Protein AF-A0A357LUF9-F1 (afdb_monomer)

pLDDT: mean 96.16, std 4.86, range [60.28, 98.81]

Secondary structure (DSSP, 8-state):
-PPPPPPPPPP-EEEE--S-HHHHHHHHHHHHHTT--EEEEEB-H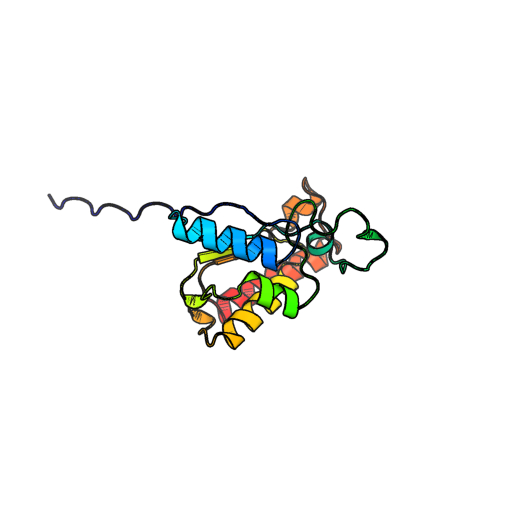HHHHT--TTSGGGTTTTTTSSB---SHHHHHHHTTT--GGG-EEEEE-STTHHHHHHHHHHHHHHTT--GGG-EEEE----HHIIIII----S-HHHHHHHHHHHHHHHHHH--

Solvent-accessible surface area (backbone atoms only — not comparable to full-atom values): 8664 Å² total; per-residue (Å²): 132,84,79,80,81,81,76,83,79,83,81,45,54,62,78,45,37,32,56,38,25,57,58,28,23,53,52,51,53,55,40,43,76,74,66,42,64,29,46,24,43,29,50,5,59,27,34,39,53,71,38,43,74,85,38,84,89,19,66,94,35,62,12,69,70,0,22,44,54,72,50,60,70,34,50,43,40,37,42,60,99,50,66,53,62,82,35,38,39,32,36,67,36,37,63,35,30,66,58,56,50,52,41,51,50,55,46,30,50,75,74,67,36,62,61,53,61,43,41,67,44,67,58,49,56,59,66,55,18,79,74,78,69,66,44,59,72,65,60,70,69,68,45,56,47,52,46,47,52,46,51,51,48,33,64,77,59,36,93

Foldseek 3Di:
DDDDDDDDDDAQEDEDFFDELLVLQVVVVVVVVVPHQAYEFDEWLCLQQVHACPDPVNPPGARHGGYYDDDLVRVCSNCPVPQQLRHAYEYAHEQCQVVVVVSNVVNNVVSVHQQQSGHYYYPHDCVCCVVPVVSHHDPPPVSVVSSVVVVVCCVVRHD

Mean predicted align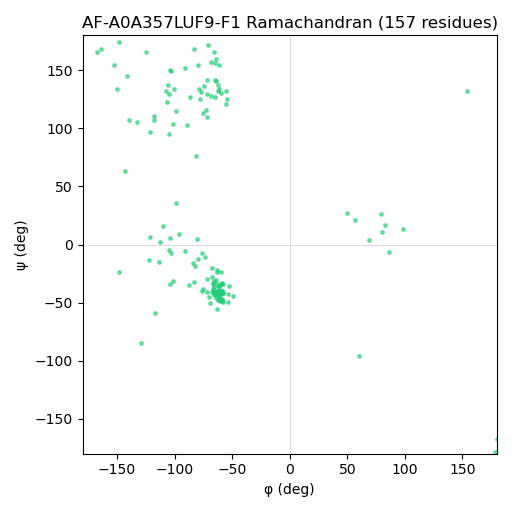ed error: 3.41 Å

Nearest PDB structures (foldseek):
  6oxd-assembly1_A  TM=9.918E-01  e=3.773E-18  Mycobacterium tuberculosis
  2xiq-assembly1_A  TM=9.943E-01  e=9.050E-18  Homo sapiens
  8gju-assembly2_L  TM=9.728E-01  e=9.050E-18  Homo sapiens
  4r3u-assembly2_B-3  TM=9.895E-01  e=6.371E-17  Aquincola tertiaricarbonis
  4r3u-assembly1_A-2  TM=9.896E-01  e=2.618E-16  Aquincola tertiaricarbonis

Radius of gyration: 16.62 Å; Cα contacts (8 Å, |Δi|>4): 275; chains: 1; bounding box: 36×44×52 Å

Sequence (159 aa):
MSQPLKDRPWLIRTYAGHSTAQASNALYRDNLIKGQTGLSVAFDLPTQTGYDSDHILARGEVGKVGVPISHLGDMRNLFDQIPLDQMNTSMTINATAPWLLALYIAVAEEQGADTTTLQGTVQNDIIKEYLSRGTYICPPKPSLKLIADVAAYCYENMP

Structure (mmCIF, N/CA/C/O backbone):
data_AF-A0A357LUF9-F1
#
_entry.id   AF-A0A357LUF9-F1
#
loop_
_atom_site.group_PDB
_atom_site.id
_atom_site.type_symbol
_atom_site.label_atom_id
_atom_site.label_alt_id
_atom_site.label_comp_id
_atom_site.label_asym_id
_atom_site.label_entity_id
_atom_site.label_seq_id
_atom_site.pdbx_PDB_ins_code
_atom_site.Cartn_x
_atom_site.Cartn_y
_atom_site.Cartn_z
_atom_site.occupancy
_atom_site.B_iso_or_equiv
_atom_site.auth_seq_id
_atom_site.auth_comp_id
_atom_site.auth_asym_id
_atom_site.auth_atom_id
_atom_site.pdbx_PDB_model_num
ATOM 1 N N . MET A 1 1 ? -7.564 28.599 35.814 1.00 60.28 1 MET A N 1
ATOM 2 C CA . MET A 1 1 ? -6.768 28.141 34.655 1.00 60.28 1 MET A CA 1
ATOM 3 C C . MET A 1 1 ? -7.325 26.788 34.237 1.00 60.28 1 MET A C 1
ATOM 5 O O . MET A 1 1 ? -7.363 25.906 35.084 1.00 60.28 1 MET A O 1
ATOM 9 N N . SER A 1 2 ? -7.851 26.640 33.018 1.00 73.00 2 SER A N 1
ATOM 10 C CA . SER A 1 2 ? -8.310 25.337 32.512 1.00 73.00 2 SER A CA 1
ATOM 11 C C . SER A 1 2 ? -7.094 24.437 32.292 1.00 73.00 2 SER A C 1
ATOM 13 O O . SER A 1 2 ? -6.140 24.861 31.641 1.00 73.00 2 SER A O 1
ATOM 15 N N . GLN A 1 3 ? -7.103 23.221 32.840 1.00 72.62 3 GLN A N 1
ATOM 16 C CA . GLN A 1 3 ? -6.090 22.221 32.500 1.00 72.62 3 GLN A CA 1
ATOM 17 C C . GLN A 1 3 ? -6.154 21.941 30.990 1.00 72.62 3 GLN A C 1
ATOM 19 O O . GLN A 1 3 ? -7.254 21.704 30.484 1.00 72.62 3 GLN A O 1
ATOM 24 N N . PRO A 1 4 ? -5.025 21.978 30.261 1.00 77.31 4 PRO A N 1
ATOM 25 C CA . PRO A 1 4 ? -5.014 21.568 28.866 1.00 77.31 4 PRO A CA 1
ATOM 26 C C . PRO A 1 4 ? -5.406 20.090 28.778 1.00 77.31 4 PRO A C 1
ATOM 28 O O . PRO A 1 4 ? -4.904 19.256 29.536 1.00 77.31 4 PRO A O 1
ATOM 31 N N . LEU A 1 5 ? -6.339 19.780 27.877 1.00 84.75 5 LEU A N 1
ATOM 32 C CA . LEU A 1 5 ? -6.728 18.405 27.578 1.00 84.75 5 LEU A CA 1
ATOM 33 C C . LEU A 1 5 ? -5.508 17.659 27.030 1.00 84.75 5 LEU A C 1
ATOM 35 O O . LEU A 1 5 ? -4.780 18.179 26.190 1.00 84.75 5 LEU A O 1
ATOM 39 N N . LYS A 1 6 ? -5.271 16.448 27.536 1.00 87.50 6 LYS A N 1
ATOM 40 C CA . LYS A 1 6 ? -4.172 15.601 27.077 1.00 87.50 6 LYS A CA 1
ATOM 41 C C . LYS A 1 6 ? -4.495 15.061 25.683 1.00 87.50 6 LYS A C 1
ATOM 43 O O . LYS A 1 6 ? -5.559 14.472 25.494 1.00 87.50 6 LYS A O 1
ATOM 48 N N . ASP A 1 7 ? -3.562 15.216 24.750 1.00 89.25 7 ASP A N 1
ATOM 49 C CA . ASP A 1 7 ? -3.691 14.665 23.402 1.00 89.25 7 ASP A CA 1
ATOM 50 C C . ASP A 1 7 ? -3.785 13.133 23.415 1.00 89.25 7 ASP A C 1
ATOM 52 O O . ASP A 1 7 ? -3.290 12.449 24.323 1.00 89.25 7 ASP A O 1
ATOM 56 N N . ARG A 1 8 ? -4.416 12.576 22.376 1.00 88.06 8 ARG A N 1
ATOM 57 C CA . ARG A 1 8 ? -4.439 11.124 22.164 1.00 88.06 8 ARG A CA 1
ATOM 58 C C . ARG A 1 8 ? -3.010 10.630 21.879 1.00 88.06 8 ARG A C 1
ATOM 60 O O . ARG A 1 8 ? -2.264 11.316 21.182 1.00 88.06 8 ARG A O 1
ATOM 67 N N . PRO A 1 9 ? -2.613 9.450 22.389 1.00 90.50 9 PRO A N 1
ATOM 68 C CA . PRO A 1 9 ? -1.312 8.871 22.067 1.00 90.50 9 PRO A CA 1
ATOM 69 C C . PRO A 1 9 ? -1.210 8.531 20.573 1.00 90.50 9 PRO A C 1
ATOM 71 O O . PRO A 1 9 ? -2.222 8.359 19.890 1.00 90.50 9 PRO A O 1
ATOM 74 N N . TRP A 1 10 ? 0.020 8.406 20.072 1.00 92.38 10 TRP A N 1
ATOM 75 C CA . TRP A 1 10 ? 0.274 7.980 18.696 1.00 92.38 10 TRP A CA 1
ATOM 76 C C . TRP A 1 10 ? -0.197 6.539 18.449 1.00 92.38 10 TRP A C 1
ATOM 78 O O . TRP A 1 10 ? -0.280 5.717 19.364 1.00 92.38 10 TRP A O 1
ATOM 88 N N . LEU A 1 11 ? -0.473 6.220 17.184 1.00 91.69 11 LEU A N 1
ATOM 89 C CA . LEU A 1 11 ? -0.811 4.861 16.764 1.00 91.69 11 LEU A CA 1
ATOM 90 C C . LEU A 1 11 ? 0.438 3.973 16.744 1.00 91.69 11 LEU A C 1
ATOM 92 O O . LEU A 1 11 ? 1.480 4.361 16.214 1.00 91.69 11 LEU A O 1
ATOM 96 N N . ILE A 1 12 ? 0.310 2.755 17.264 1.00 93.88 12 ILE A N 1
ATOM 97 C CA . ILE A 1 12 ? 1.325 1.709 17.155 1.00 93.88 12 ILE A CA 1
ATOM 98 C C . ILE A 1 12 ? 1.009 0.943 15.873 1.00 93.88 12 ILE A C 1
ATOM 100 O O . ILE A 1 12 ? 0.062 0.160 15.832 1.00 93.88 12 ILE A O 1
ATOM 104 N N . ARG A 1 13 ? 1.780 1.216 14.816 1.00 93.12 13 ARG A N 1
ATOM 105 C CA . ARG A 1 13 ? 1.642 0.604 13.487 1.00 93.12 13 ARG A CA 1
ATOM 106 C C . ARG A 1 13 ? 2.936 -0.097 13.098 1.00 93.12 13 ARG A C 1
ATOM 108 O O . ARG A 1 13 ? 3.864 0.542 12.607 1.00 93.12 13 ARG A O 1
ATOM 115 N N . THR A 1 14 ? 2.996 -1.406 13.320 1.00 92.12 14 THR A N 1
ATOM 116 C CA . THR A 1 14 ? 4.155 -2.215 12.925 1.00 92.12 14 THR A CA 1
ATOM 117 C C . THR A 1 14 ? 4.091 -2.495 11.433 1.00 92.12 14 THR A C 1
ATOM 119 O O . THR A 1 14 ? 3.091 -3.017 10.941 1.00 92.12 14 THR A O 1
ATOM 122 N N . TYR A 1 15 ? 5.165 -2.150 10.724 1.00 94.75 15 TYR A N 1
ATOM 123 C CA . TYR A 1 15 ? 5.351 -2.502 9.322 1.00 94.75 15 TYR A CA 1
ATOM 124 C C . TYR A 1 15 ? 5.658 -3.995 9.194 1.00 94.75 15 TYR A C 1
ATOM 126 O O . TYR A 1 15 ? 6.670 -4.460 9.718 1.00 94.75 15 TYR A O 1
ATOM 134 N N . ALA A 1 16 ? 4.772 -4.744 8.541 1.00 94.31 16 ALA A N 1
ATOM 135 C CA . ALA A 1 16 ? 4.856 -6.195 8.473 1.00 94.31 16 ALA A CA 1
ATOM 136 C C . ALA A 1 16 ? 4.208 -6.766 7.201 1.00 94.31 16 ALA A C 1
ATOM 138 O O . ALA A 1 16 ? 3.287 -6.191 6.622 1.00 94.31 16 ALA A O 1
ATOM 139 N N . GLY A 1 17 ? 4.678 -7.941 6.795 1.00 89.56 17 GLY A N 1
ATOM 140 C CA . GLY A 1 17 ? 4.197 -8.700 5.641 1.00 89.56 17 GLY A CA 1
ATOM 141 C C . GLY A 1 17 ? 5.321 -9.590 5.122 1.00 89.56 17 GLY A C 1
ATOM 142 O O . GLY A 1 17 ? 6.455 -9.129 5.014 1.00 89.56 17 GLY A O 1
ATOM 143 N N . HIS A 1 18 ? 5.043 -10.868 4.875 1.00 89.50 18 HIS A N 1
ATOM 144 C CA . HIS A 1 18 ? 5.997 -11.822 4.303 1.00 89.50 18 HIS A CA 1
ATOM 145 C C . HIS A 1 18 ? 5.293 -13.111 3.855 1.00 89.50 18 HIS A C 1
ATOM 147 O O . HIS A 1 18 ? 4.187 -13.424 4.294 1.00 89.50 18 HIS A O 1
ATOM 153 N N . SER A 1 19 ? 5.994 -13.922 3.063 1.00 94.88 19 SER A N 1
ATOM 154 C CA . SER A 1 19 ? 5.570 -15.252 2.625 1.00 94.88 19 SER A CA 1
ATOM 155 C C . SER A 1 19 ? 4.260 -15.229 1.832 1.00 94.88 19 SER A C 1
ATOM 157 O O . SER A 1 19 ? 4.297 -14.981 0.634 1.00 94.88 19 SER A O 1
ATOM 159 N N . THR A 1 20 ? 3.115 -15.476 2.465 1.00 97.81 20 THR A N 1
ATOM 160 C CA . THR A 1 20 ? 1.798 -15.511 1.818 1.00 97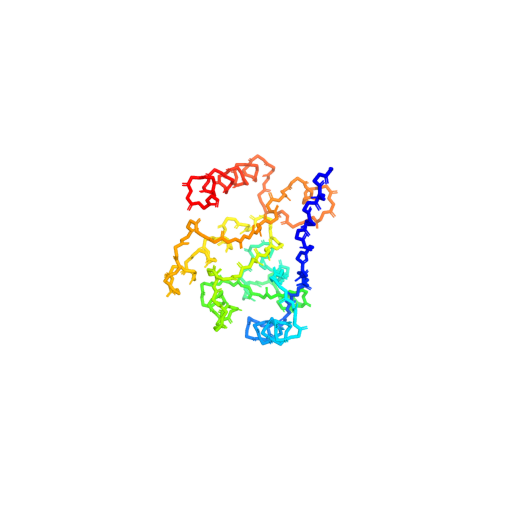.81 20 THR A CA 1
ATOM 161 C C . THR A 1 20 ? 0.832 -14.545 2.495 1.00 97.81 20 THR A C 1
ATOM 163 O O . THR A 1 20 ? 1.066 -14.094 3.622 1.00 97.81 20 THR A O 1
ATOM 166 N N . ALA A 1 21 ? -0.290 -14.258 1.832 1.00 97.81 21 ALA A N 1
ATOM 167 C CA . ALA A 1 21 ? -1.357 -13.445 2.405 1.00 97.81 21 ALA A CA 1
ATOM 168 C C . ALA A 1 21 ? -1.896 -14.037 3.719 1.00 97.81 21 ALA A C 1
ATOM 170 O O . ALA A 1 21 ? -2.044 -13.311 4.697 1.00 97.81 21 ALA A O 1
ATOM 171 N N . GLN A 1 22 ? -2.081 -15.360 3.792 1.00 98.25 22 GLN A N 1
ATOM 172 C CA . GLN A 1 22 ? -2.561 -16.044 4.999 1.00 98.25 22 GLN A CA 1
ATOM 173 C C . GLN A 1 22 ? -1.546 -15.983 6.148 1.00 98.25 22 GLN A C 1
ATOM 175 O O . GLN A 1 22 ? -1.924 -15.762 7.297 1.00 98.25 22 GLN A O 1
ATOM 180 N N . ALA A 1 23 ? -0.251 -16.154 5.856 1.00 97.81 23 ALA A N 1
ATOM 181 C CA . ALA A 1 23 ? 0.794 -16.043 6.874 1.00 97.81 23 ALA A CA 1
ATOM 182 C C . ALA A 1 23 ? 0.900 -14.606 7.413 1.00 97.81 23 ALA A C 1
ATOM 184 O O . ALA A 1 23 ? 1.006 -14.400 8.622 1.00 97.81 23 ALA A O 1
ATOM 185 N N . SER A 1 24 ? 0.808 -13.613 6.522 1.00 98.31 24 SER A N 1
ATOM 186 C CA . SER A 1 24 ? 0.803 -12.195 6.892 1.00 98.31 24 SER A CA 1
ATOM 187 C C . SER A 1 24 ? -0.438 -11.821 7.707 1.00 98.31 24 SER A C 1
ATOM 189 O O . SER A 1 24 ? -0.312 -11.139 8.719 1.00 98.31 24 SER A O 1
ATOM 191 N N . ASN A 1 25 ? -1.618 -12.333 7.342 1.00 98.50 25 ASN A N 1
ATOM 192 C CA . ASN A 1 25 ? -2.844 -12.169 8.124 1.00 98.50 25 ASN A CA 1
ATOM 193 C C . ASN A 1 25 ? -2.694 -12.722 9.549 1.00 98.50 25 ASN A C 1
ATOM 195 O O . ASN A 1 25 ? -2.986 -12.019 10.517 1.00 98.50 25 ASN A O 1
ATOM 199 N N . ALA A 1 26 ? -2.188 -13.952 9.694 1.00 98.25 26 ALA A N 1
ATOM 200 C CA . ALA A 1 26 ? -1.971 -14.560 11.004 1.00 98.25 26 ALA A CA 1
ATOM 201 C C . ALA A 1 26 ? -1.036 -13.705 11.879 1.00 98.25 26 ALA A C 1
ATOM 203 O O . ALA A 1 26 ? -1.327 -13.481 13.056 1.00 98.25 26 ALA A O 1
ATOM 204 N N . LEU A 1 27 ? 0.036 -13.163 11.288 1.00 97.19 27 LEU A N 1
ATOM 205 C CA . LEU A 1 27 ? 0.943 -12.225 11.953 1.00 97.19 27 LEU A CA 1
ATOM 206 C C . LEU A 1 27 ? 0.233 -10.927 12.373 1.00 97.19 27 LEU A C 1
ATOM 208 O O . LEU A 1 27 ? 0.434 -10.449 13.489 1.00 97.19 27 LEU A O 1
ATOM 212 N N . TYR A 1 28 ? -0.603 -10.346 11.509 1.00 97.75 28 TYR A N 1
ATOM 213 C CA . TYR A 1 28 ? -1.365 -9.136 11.837 1.00 97.75 28 TYR A CA 1
ATOM 214 C C . TYR A 1 28 ? -2.302 -9.364 13.016 1.00 97.75 28 TYR A C 1
ATOM 216 O O . TYR A 1 28 ? -2.305 -8.570 13.955 1.00 97.75 28 TYR A O 1
ATOM 224 N N . ARG A 1 29 ? -3.048 -10.469 13.011 1.00 97.62 29 ARG A N 1
ATOM 225 C CA . ARG A 1 29 ? -3.979 -10.811 14.091 1.00 97.62 29 ARG A CA 1
ATOM 226 C C . ARG A 1 29 ? -3.260 -11.046 15.417 1.00 97.62 29 ARG A C 1
ATOM 228 O O . ARG A 1 29 ? -3.703 -10.529 16.439 1.00 97.62 29 ARG A O 1
ATOM 235 N N . ASP A 1 30 ? -2.132 -11.753 15.403 1.00 97.19 30 ASP A N 1
ATOM 236 C CA . ASP A 1 30 ? -1.291 -11.945 16.591 1.00 97.19 30 ASP A CA 1
ATOM 237 C C . ASP A 1 30 ? -0.774 -10.606 17.151 1.00 97.19 30 ASP A C 1
ATOM 239 O O . ASP A 1 30 ? -0.852 -10.353 18.355 1.00 97.19 30 ASP A O 1
ATOM 243 N N . ASN A 1 31 ? -0.336 -9.690 16.283 1.00 96.12 31 ASN A N 1
ATOM 244 C CA . ASN A 1 31 ? 0.105 -8.361 16.706 1.00 96.12 31 ASN A CA 1
ATOM 245 C C . ASN A 1 31 ? -1.036 -7.497 17.270 1.00 96.12 31 ASN A C 1
ATOM 247 O O . ASN A 1 31 ? -0.830 -6.781 18.252 1.00 96.12 31 ASN A O 1
ATOM 251 N N . LEU A 1 32 ? -2.237 -7.567 16.685 1.00 95.38 32 LEU A N 1
ATOM 252 C CA . LEU A 1 32 ? -3.423 -6.871 17.197 1.00 95.38 32 LEU A CA 1
ATOM 253 C C . LEU A 1 32 ? -3.786 -7.365 18.606 1.00 95.38 32 LEU A C 1
ATOM 255 O O . LEU A 1 32 ? -4.015 -6.550 19.498 1.00 95.38 32 LEU A O 1
ATOM 259 N N . ILE A 1 33 ? -3.737 -8.681 18.851 1.00 95.88 33 ILE A N 1
ATOM 260 C CA . ILE A 1 33 ? -3.943 -9.267 20.190 1.00 95.88 33 ILE A CA 1
ATOM 261 C C . ILE A 1 33 ? -2.892 -8.756 21.190 1.00 95.88 33 ILE A C 1
ATOM 263 O O . ILE A 1 33 ? -3.199 -8.533 22.360 1.00 95.88 33 ILE A O 1
ATOM 267 N N . LYS A 1 34 ? -1.659 -8.518 20.729 1.00 95.88 34 LYS A N 1
ATOM 268 C CA . LYS A 1 34 ? -0.549 -7.983 21.536 1.00 95.88 34 LYS A CA 1
ATOM 269 C C . LYS A 1 34 ? -0.587 -6.460 21.734 1.00 95.88 34 LYS A C 1
ATOM 271 O O . LYS A 1 34 ? 0.324 -5.913 22.353 1.00 95.88 34 LYS A O 1
ATOM 276 N N . GLY A 1 35 ? -1.630 -5.776 21.257 1.00 93.44 35 GLY A N 1
ATOM 277 C CA . GLY A 1 35 ? -1.857 -4.349 21.508 1.00 93.44 35 GLY A CA 1
ATOM 278 C C . GLY A 1 35 ? -1.403 -3.406 20.392 1.00 93.44 35 GLY A C 1
ATOM 279 O O . GLY A 1 35 ? -1.338 -2.196 20.612 1.00 93.44 35 GLY A O 1
ATOM 280 N N . GLN A 1 36 ? -1.098 -3.919 19.196 1.00 93.81 36 GLN A N 1
ATOM 281 C CA . GLN A 1 36 ? -0.965 -3.080 18.005 1.00 93.81 36 GLN A CA 1
ATOM 282 C C . GLN A 1 36 ? -2.306 -2.387 17.703 1.00 93.81 36 GLN A C 1
ATOM 284 O O . GLN A 1 36 ? -3.359 -3.010 17.792 1.00 93.81 36 GLN A O 1
ATOM 289 N N . THR A 1 37 ? -2.280 -1.098 17.346 1.00 91.31 37 THR A N 1
ATOM 290 C CA . THR A 1 37 ? -3.501 -0.275 17.190 1.00 91.31 37 THR A CA 1
ATOM 291 C C . THR A 1 37 ? -3.787 0.157 15.753 1.00 91.31 37 THR A C 1
ATOM 293 O O . THR A 1 37 ? -4.764 0.854 15.496 1.00 91.31 37 THR A O 1
ATOM 296 N N . GLY A 1 38 ? -2.960 -0.263 14.800 1.00 94.12 38 GLY A N 1
ATOM 297 C CA . GLY A 1 38 ? -3.229 -0.143 13.371 1.00 94.12 38 GLY A CA 1
ATOM 298 C C . GLY A 1 38 ? -2.304 -1.046 12.568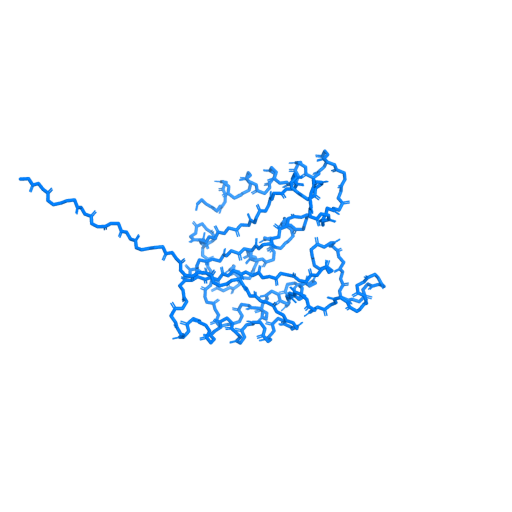 1.00 94.12 38 GLY A C 1
ATOM 299 O O . GLY A 1 38 ? -1.316 -1.550 13.095 1.00 94.12 38 GLY A O 1
ATOM 300 N N . LEU A 1 39 ? -2.573 -1.228 11.284 1.00 96.06 39 LEU A N 1
ATOM 301 C CA . LEU A 1 39 ? -1.794 -2.103 10.409 1.00 96.06 39 LEU A CA 1
ATOM 302 C C . LEU A 1 39 ? -0.883 -1.290 9.490 1.00 96.06 39 LEU A C 1
ATOM 304 O O . LEU A 1 39 ? -1.192 -0.154 9.134 1.00 96.06 39 LEU A O 1
ATOM 308 N N . SER A 1 40 ? 0.258 -1.861 9.110 1.00 97.44 40 SER A N 1
ATOM 309 C CA . SER A 1 40 ? 1.133 -1.294 8.085 1.00 97.44 40 SER A CA 1
ATOM 310 C C . SER A 1 40 ? 1.668 -2.417 7.202 1.00 97.44 40 SER A C 1
ATOM 312 O O . SER A 1 40 ? 2.480 -3.230 7.639 1.00 97.44 40 SER A O 1
ATOM 314 N N . VAL A 1 41 ? 1.151 -2.495 5.979 1.00 98.31 41 VAL A N 1
ATOM 315 C CA . VAL A 1 41 ? 1.359 -3.605 5.047 1.00 98.31 41 VAL A CA 1
ATOM 316 C C . VAL A 1 41 ? 2.637 -3.397 4.242 1.00 98.31 41 VAL A C 1
ATOM 318 O O . VAL A 1 41 ? 2.821 -2.361 3.592 1.00 98.31 41 VAL A O 1
ATOM 321 N N . ALA A 1 42 ? 3.499 -4.412 4.275 1.00 98.31 42 ALA A N 1
ATOM 322 C CA . ALA A 1 42 ? 4.689 -4.548 3.447 1.00 98.31 42 ALA A CA 1
ATOM 323 C C . ALA A 1 42 ? 4.405 -5.475 2.263 1.00 98.31 42 ALA A C 1
ATOM 325 O O . ALA A 1 42 ? 4.183 -6.662 2.479 1.00 98.31 42 ALA A O 1
ATOM 326 N N . PHE A 1 43 ? 4.447 -4.970 1.031 1.00 98.62 43 PHE A N 1
ATOM 327 C CA . PHE A 1 43 ? 4.257 -5.782 -0.178 1.00 98.62 43 PHE A CA 1
ATOM 328 C C . PHE A 1 43 ? 5.585 -6.315 -0.711 1.00 98.62 43 PHE A C 1
ATOM 330 O O . PHE A 1 43 ? 6.632 -5.698 -0.510 1.00 98.62 43 PHE A O 1
ATOM 337 N N . ASP A 1 44 ? 5.567 -7.461 -1.383 1.00 98.38 44 ASP A N 1
ATOM 338 C CA . ASP A 1 44 ? 6.772 -8.009 -2.004 1.00 98.38 44 ASP A CA 1
ATOM 339 C C . ASP A 1 44 ? 7.226 -7.192 -3.230 1.00 98.38 44 ASP A C 1
ATOM 341 O O . ASP A 1 44 ? 6.571 -6.237 -3.658 1.00 98.38 44 ASP A O 1
ATOM 345 N N . LEU A 1 45 ? 8.408 -7.512 -3.764 1.00 97.94 45 LEU A N 1
ATOM 346 C CA . LEU A 1 45 ? 8.971 -6.766 -4.890 1.00 97.94 45 LEU A CA 1
ATOM 347 C C . LEU A 1 45 ? 8.141 -6.915 -6.185 1.00 97.94 45 LEU A C 1
ATOM 349 O O . LEU A 1 45 ? 7.906 -5.887 -6.827 1.00 97.94 45 LEU A O 1
ATOM 353 N N . PRO A 1 46 ? 7.654 -8.114 -6.569 1.00 98.44 46 PRO A N 1
ATOM 354 C CA . PRO A 1 46 ? 6.732 -8.270 -7.697 1.00 98.44 46 PRO A CA 1
ATOM 355 C C . PRO A 1 46 ? 5.490 -7.375 -7.600 1.00 98.44 46 PRO A C 1
ATOM 357 O O . PRO A 1 46 ? 5.234 -6.593 -8.514 1.00 98.44 46 PRO A O 1
ATOM 360 N N . THR A 1 47 ? 4.799 -7.367 -6.456 1.00 98.56 47 THR A N 1
ATOM 361 C CA . THR A 1 47 ? 3.611 -6.522 -6.231 1.00 98.56 47 THR A CA 1
ATOM 362 C C . THR A 1 47 ? 3.948 -5.029 -6.327 1.00 98.56 47 THR A C 1
ATOM 364 O O . THR A 1 47 ? 3.192 -4.242 -6.902 1.00 98.56 47 THR A O 1
ATOM 367 N N . GLN A 1 48 ? 5.107 -4.615 -5.799 1.00 98.38 48 GLN A N 1
ATOM 368 C CA . GLN A 1 48 ? 5.585 -3.229 -5.898 1.00 98.38 48 GLN A CA 1
ATOM 369 C C . GLN A 1 48 ? 5.901 -2.804 -7.339 1.00 98.38 48 GLN A C 1
ATOM 371 O O . GLN A 1 48 ? 5.750 -1.630 -7.670 1.00 98.38 48 GLN A O 1
ATOM 376 N N . THR A 1 49 ? 6.335 -3.741 -8.183 1.00 97.50 49 THR A N 1
ATOM 377 C CA . THR A 1 49 ? 6.786 -3.488 -9.563 1.00 97.50 49 THR A CA 1
ATOM 378 C C . THR A 1 49 ? 5.763 -3.892 -10.628 1.00 97.50 49 THR A C 1
ATOM 380 O O . THR A 1 49 ? 6.034 -3.746 -11.817 1.00 97.50 49 THR A O 1
ATOM 383 N N . GLY A 1 50 ? 4.563 -4.316 -10.219 1.00 97.62 50 GLY A N 1
ATOM 384 C CA . GLY A 1 50 ? 3.444 -4.594 -11.121 1.00 97.62 50 GLY A CA 1
ATOM 385 C C . GLY A 1 50 ? 3.524 -5.940 -11.836 1.00 97.62 50 GLY A C 1
ATOM 386 O O . GLY A 1 50 ? 2.964 -6.073 -12.921 1.00 97.62 50 GLY A O 1
ATOM 387 N N . TYR A 1 51 ? 4.216 -6.919 -11.253 1.00 98.31 51 TYR A N 1
ATOM 388 C CA . TYR A 1 51 ? 4.266 -8.284 -11.768 1.00 98.31 51 TYR A CA 1
ATOM 389 C C . TYR A 1 51 ? 3.423 -9.233 -10.922 1.00 98.31 51 TYR A C 1
ATOM 391 O O . TYR A 1 51 ? 3.515 -9.228 -9.693 1.00 98.31 51 TYR A O 1
ATOM 399 N N . ASP A 1 52 ? 2.683 -10.108 -11.600 1.00 98.31 52 ASP A N 1
ATOM 400 C CA . ASP A 1 52 ? 2.052 -11.263 -10.969 1.00 98.31 52 ASP A CA 1
ATOM 401 C C . ASP A 1 52 ? 3.095 -12.285 -10.507 1.00 98.31 52 ASP A C 1
ATOM 403 O O . ASP A 1 52 ? 4.222 -12.350 -11.011 1.00 98.31 52 ASP A O 1
ATOM 407 N N . SER A 1 53 ? 2.707 -13.109 -9.534 1.00 98.06 53 SER A N 1
ATOM 408 C CA . SER A 1 53 ? 3.607 -14.070 -8.885 1.00 98.06 53 SER A CA 1
ATOM 409 C C . SER A 1 53 ? 4.153 -15.147 -9.836 1.00 98.06 53 SER A C 1
ATOM 411 O O . SER A 1 53 ? 5.207 -15.726 -9.572 1.00 98.06 53 SER A O 1
ATOM 413 N N . ASP A 1 54 ? 3.462 -15.427 -10.942 1.00 97.81 54 ASP A N 1
ATOM 414 C CA . ASP A 1 54 ? 3.876 -16.386 -11.972 1.00 97.81 54 ASP A CA 1
ATOM 415 C C . ASP A 1 54 ? 4.703 -15.750 -13.107 1.00 97.81 54 ASP A C 1
ATOM 417 O O . ASP A 1 54 ? 5.256 -16.465 -13.954 1.00 97.81 54 ASP A O 1
ATOM 421 N N . HIS A 1 55 ? 4.864 -14.423 -13.102 1.00 98.31 55 HIS A N 1
ATOM 422 C CA . HIS A 1 55 ? 5.649 -13.718 -14.101 1.00 98.31 55 HIS A CA 1
ATOM 423 C C . HIS A 1 55 ? 7.127 -14.133 -14.035 1.00 98.31 55 HIS A C 1
ATOM 425 O O . HIS A 1 55 ? 7.723 -14.285 -12.966 1.00 98.31 55 HIS A O 1
ATOM 431 N N . ILE A 1 56 ? 7.778 -14.270 -15.195 1.00 98.00 56 ILE A N 1
ATOM 432 C CA . ILE A 1 56 ? 9.167 -14.753 -15.272 1.00 98.00 56 ILE A CA 1
ATOM 433 C C . ILE A 1 56 ? 10.153 -13.894 -14.461 1.00 98.00 56 ILE A C 1
ATOM 435 O O . ILE A 1 56 ? 11.087 -14.438 -13.876 1.00 98.00 56 ILE A O 1
ATOM 439 N N . LEU A 1 57 ? 9.915 -12.580 -14.384 1.00 97.00 57 LEU A N 1
ATOM 440 C CA . LEU A 1 57 ? 10.739 -11.633 -13.620 1.00 97.00 57 LEU A CA 1
ATOM 441 C C . LEU A 1 57 ? 10.451 -11.631 -12.109 1.00 97.00 57 LEU A C 1
ATOM 443 O O . LEU A 1 57 ? 11.238 -11.070 -11.357 1.00 97.00 57 LEU A O 1
ATOM 447 N N . ALA A 1 58 ? 9.362 -12.261 -11.655 1.00 97.75 58 ALA A N 1
ATOM 448 C CA . ALA A 1 58 ? 9.022 -12.362 -10.233 1.00 97.75 58 ALA A CA 1
ATOM 449 C C . ALA A 1 58 ? 9.740 -13.528 -9.526 1.00 97.75 58 ALA A C 1
ATOM 451 O O . ALA A 1 58 ? 9.804 -13.586 -8.294 1.00 97.75 58 ALA A O 1
ATOM 452 N N . ARG A 1 59 ? 10.290 -14.476 -10.297 1.00 96.94 59 ARG A N 1
ATOM 453 C CA . ARG A 1 59 ? 10.907 -15.702 -9.776 1.00 96.94 59 ARG A CA 1
ATOM 454 C C . ARG A 1 59 ? 11.998 -15.393 -8.749 1.00 96.94 59 ARG A C 1
ATOM 456 O O . ARG A 1 59 ? 12.966 -14.703 -9.045 1.00 96.94 59 ARG A O 1
ATOM 463 N N . GLY A 1 60 ? 11.861 -15.977 -7.559 1.00 96.94 60 GLY A N 1
ATOM 464 C CA . GLY A 1 60 ? 12.814 -15.823 -6.454 1.00 96.94 60 GLY A CA 1
ATOM 465 C C . GLY A 1 60 ? 12.575 -14.606 -5.555 1.00 96.94 60 GLY A C 1
ATOM 466 O O . GLY A 1 60 ? 13.224 -14.507 -4.515 1.00 96.94 60 GLY A O 1
ATOM 467 N N . GLU A 1 61 ? 11.636 -13.724 -5.908 1.00 97.75 61 GLU A N 1
ATOM 468 C CA . GLU A 1 61 ? 11.307 -12.521 -5.130 1.00 97.75 61 GLU A CA 1
ATOM 469 C C . GLU A 1 61 ? 9.893 -12.555 -4.522 1.00 97.75 61 GLU A C 1
ATOM 471 O O . GLU A 1 61 ? 9.615 -11.801 -3.585 1.00 97.75 61 GLU A O 1
ATOM 476 N N . VAL A 1 62 ? 9.032 -13.471 -4.991 1.00 98.25 62 VAL A N 1
ATOM 477 C CA . VAL A 1 62 ? 7.673 -13.682 -4.463 1.00 98.25 62 VAL A CA 1
ATOM 478 C C . VAL A 1 62 ? 7.709 -13.955 -2.959 1.00 98.25 62 VAL A C 1
ATOM 480 O O . VAL A 1 62 ? 8.351 -14.904 -2.501 1.00 98.25 62 VAL A O 1
ATOM 483 N N . GLY A 1 63 ? 7.025 -13.118 -2.181 1.00 97.69 63 GLY A N 1
ATOM 484 C CA . GLY A 1 63 ? 6.878 -13.289 -0.732 1.00 97.69 63 GLY A CA 1
ATOM 485 C C . GLY A 1 63 ? 8.146 -13.086 0.112 1.00 97.69 63 GLY A C 1
ATOM 486 O O . GLY A 1 63 ? 8.120 -13.291 1.327 1.00 97.69 63 GLY A O 1
ATOM 487 N N . LYS A 1 64 ? 9.275 -12.702 -0.494 1.00 96.88 64 LYS A N 1
ATOM 488 C CA . LYS A 1 64 ? 10.583 -12.660 0.184 1.00 96.88 64 LYS A CA 1
ATOM 489 C C . LYS A 1 64 ? 10.744 -11.469 1.124 1.00 96.88 64 LYS A C 1
ATOM 491 O O . LYS A 1 64 ? 11.324 -11.603 2.198 1.00 96.88 64 LYS A O 1
ATOM 496 N N . VAL A 1 65 ? 10.249 -10.305 0.708 1.00 95.75 65 VAL A N 1
ATOM 497 C CA . VAL A 1 65 ? 10.413 -9.020 1.421 1.00 95.75 65 VAL A CA 1
ATOM 498 C C . VAL A 1 65 ? 9.083 -8.371 1.813 1.00 95.75 65 VAL A C 1
ATOM 500 O O . VAL A 1 65 ? 9.060 -7.234 2.276 1.00 95.75 65 VAL A O 1
ATOM 503 N N . GLY A 1 66 ? 7.978 -9.080 1.598 1.00 97.94 66 GLY A N 1
ATOM 504 C CA . GLY A 1 66 ? 6.626 -8.581 1.797 1.00 97.94 66 GLY A CA 1
ATOM 505 C C . GLY A 1 66 ? 5.588 -9.631 1.420 1.00 97.94 66 GLY A C 1
ATOM 506 O O . GLY A 1 66 ? 5.944 -10.748 1.047 1.00 97.94 66 GLY A O 1
ATOM 507 N N . VAL A 1 67 ? 4.310 -9.285 1.525 1.00 98.50 67 VAL A N 1
ATOM 508 C CA . VAL A 1 67 ? 3.205 -10.128 1.063 1.00 98.50 67 VAL A CA 1
ATOM 509 C C . VAL A 1 67 ? 3.032 -10.013 -0.464 1.00 98.50 67 VAL A C 1
ATOM 511 O O . VAL A 1 67 ? 3.035 -8.889 -0.976 1.00 98.50 67 VAL A O 1
ATOM 514 N N . PRO A 1 68 ? 2.879 -11.131 -1.199 1.00 98.44 68 PRO A N 1
ATOM 515 C CA . PRO A 1 68 ? 2.480 -11.114 -2.603 1.00 98.44 68 PRO A CA 1
ATOM 516 C C . PRO A 1 68 ? 0.976 -10.855 -2.726 1.00 98.44 68 PRO A C 1
ATOM 518 O O . PRO A 1 68 ? 0.186 -11.529 -2.064 1.00 98.44 68 PRO A O 1
ATOM 521 N N . ILE A 1 69 ? 0.578 -9.912 -3.582 1.00 98.69 69 ILE A N 1
ATOM 522 C CA . ILE A 1 69 ? -0.825 -9.646 -3.926 1.00 98.69 69 ILE A CA 1
ATOM 523 C C . ILE A 1 69 ? -0.934 -9.537 -5.447 1.00 98.69 69 ILE A C 1
ATOM 525 O O . ILE A 1 69 ? -0.539 -8.528 -6.027 1.00 98.69 69 ILE A O 1
ATOM 529 N N . SER A 1 70 ? -1.489 -10.562 -6.091 1.00 97.88 70 SER A N 1
ATOM 530 C CA . SER A 1 70 ? -1.699 -10.584 -7.547 1.00 97.88 70 SER A CA 1
ATOM 531 C C . SER A 1 70 ? -3.157 -10.283 -7.909 1.00 97.88 70 SER A C 1
ATOM 533 O O . SER A 1 70 ? -3.443 -9.640 -8.915 1.00 97.88 70 SER A O 1
ATOM 535 N N . HIS A 1 71 ? -4.107 -10.670 -7.056 1.00 98.12 71 HIS A N 1
ATOM 536 C CA . HIS A 1 71 ? -5.534 -10.466 -7.320 1.00 98.12 71 HIS A CA 1
ATOM 537 C C . HIS A 1 71 ? -6.361 -10.245 -6.047 1.00 98.12 71 HIS A C 1
ATOM 539 O O . HIS A 1 71 ? -5.882 -10.437 -4.927 1.00 98.12 71 HIS A O 1
ATOM 545 N N . LEU A 1 72 ? -7.653 -9.940 -6.215 1.00 98.69 72 LEU A N 1
ATOM 546 C CA . LEU A 1 72 ? -8.596 -9.710 -5.113 1.00 98.69 72 LEU A CA 1
ATOM 547 C C . LEU A 1 72 ? -8.631 -10.853 -4.085 1.00 98.69 72 LEU A C 1
ATOM 549 O O . LEU A 1 72 ? -8.728 -10.596 -2.890 1.00 98.69 72 LEU A O 1
ATOM 553 N N . GLY A 1 73 ? -8.481 -12.109 -4.520 1.00 98.62 73 GLY A N 1
ATOM 554 C CA . GLY A 1 73 ? -8.423 -13.260 -3.614 1.00 98.62 73 GLY A CA 1
ATOM 555 C C . GLY A 1 73 ? -7.289 -13.184 -2.585 1.00 98.62 73 GLY A C 1
ATOM 556 O O . GLY A 1 73 ? -7.476 -13.603 -1.447 1.00 98.62 73 GLY A O 1
ATOM 557 N N . ASP A 1 74 ? -6.146 -12.591 -2.933 1.00 98.62 74 ASP A N 1
ATOM 558 C CA . ASP A 1 74 ? -5.021 -12.445 -2.004 1.00 98.62 74 ASP A CA 1
ATOM 559 C C . ASP A 1 74 ? -5.306 -11.338 -0.999 1.00 98.62 74 ASP A C 1
ATOM 561 O O . ASP A 1 74 ? -5.024 -11.495 0.185 1.00 98.62 74 ASP A O 1
ATOM 565 N N . MET A 1 75 ? -5.935 -10.249 -1.451 1.00 98.69 75 MET A N 1
ATOM 566 C CA . MET A 1 75 ? -6.355 -9.164 -0.570 1.00 98.69 75 MET A CA 1
ATOM 567 C C . MET A 1 75 ? -7.419 -9.632 0.432 1.00 98.69 75 MET A C 1
ATOM 569 O O . MET A 1 75 ? -7.333 -9.305 1.615 1.00 98.69 75 MET A O 1
ATOM 573 N N . ARG A 1 76 ? -8.370 -10.472 -0.007 1.00 98.75 76 ARG A N 1
ATOM 574 C CA . ARG A 1 76 ? -9.335 -11.138 0.886 1.00 98.75 76 ARG A CA 1
ATOM 575 C C . ARG A 1 76 ? -8.619 -11.984 1.933 1.00 98.75 76 ARG A C 1
ATOM 577 O O . ARG A 1 76 ? -8.893 -11.847 3.117 1.00 98.75 76 ARG A O 1
ATOM 584 N N . ASN A 1 77 ? -7.667 -12.816 1.508 1.00 98.69 77 ASN A N 1
ATOM 585 C CA . ASN A 1 77 ? -6.879 -13.644 2.422 1.00 98.69 77 ASN A CA 1
ATOM 586 C C . ASN A 1 77 ? -6.054 -12.801 3.409 1.00 98.69 77 ASN A C 1
ATOM 588 O O . ASN A 1 77 ? -5.895 -13.191 4.562 1.00 98.69 77 ASN A O 1
ATOM 592 N N . LEU A 1 78 ? -5.530 -11.652 2.970 1.00 98.69 78 LEU A N 1
ATOM 593 C CA . LEU A 1 78 ? -4.725 -10.756 3.798 1.00 98.69 78 LEU A CA 1
ATOM 594 C C . LEU A 1 78 ? -5.540 -10.135 4.940 1.00 98.69 78 LEU A C 1
ATOM 596 O O . LEU A 1 78 ? -5.020 -9.976 6.046 1.00 98.69 78 LEU A O 1
ATOM 600 N N . PHE A 1 79 ? -6.809 -9.815 4.689 1.00 98.56 79 PHE A N 1
ATOM 601 C CA . PHE A 1 79 ? -7.700 -9.160 5.650 1.00 98.56 79 PHE A CA 1
ATOM 602 C C . PHE A 1 79 ? -8.820 -10.064 6.178 1.00 98.56 79 PHE A C 1
ATOM 604 O O . PHE A 1 79 ? -9.764 -9.575 6.798 1.00 98.56 79 PHE A O 1
ATOM 611 N N . ASP A 1 80 ? -8.709 -11.382 5.996 1.00 98.62 80 ASP A N 1
ATOM 612 C CA . ASP A 1 80 ? -9.655 -12.330 6.582 1.00 98.62 80 ASP A CA 1
ATOM 613 C C . ASP A 1 80 ? -9.730 -12.136 8.105 1.00 98.62 80 ASP A C 1
ATOM 615 O O . ASP A 1 80 ? -8.708 -12.032 8.790 1.00 98.62 80 ASP A O 1
ATOM 619 N N . GLN A 1 81 ? -10.950 -12.057 8.640 1.00 97.88 81 GLN A N 1
ATOM 620 C CA . GLN A 1 81 ? -11.218 -11.806 10.065 1.00 97.88 81 GLN A CA 1
ATOM 621 C C . GLN A 1 81 ? -10.597 -10.506 10.624 1.00 97.88 81 GLN A C 1
ATOM 623 O O . GLN A 1 81 ? -10.420 -10.383 11.839 1.00 97.88 81 GLN A O 1
ATOM 628 N N . ILE A 1 82 ? -10.274 -9.534 9.766 1.00 97.94 82 ILE A N 1
ATOM 629 C CA . ILE A 1 82 ? -9.846 -8.186 10.149 1.00 97.94 82 ILE A CA 1
ATOM 630 C C . ILE A 1 82 ? -10.885 -7.192 9.597 1.00 97.94 82 ILE A C 1
ATOM 632 O O . ILE A 1 82 ? -10.917 -6.982 8.384 1.00 97.94 82 ILE A O 1
ATOM 636 N N . PRO A 1 83 ? -11.735 -6.591 10.453 1.00 96.88 83 PRO A N 1
ATOM 637 C CA . PRO A 1 83 ? -12.765 -5.648 10.015 1.00 96.88 83 PRO A CA 1
ATOM 638 C C . PRO A 1 83 ? -12.134 -4.316 9.590 1.00 96.88 83 PRO A C 1
ATOM 640 O O . PRO A 1 83 ? -11.595 -3.583 10.423 1.00 96.88 83 PRO A O 1
ATOM 643 N N . LEU A 1 84 ? -12.154 -4.014 8.290 1.00 97.44 84 LEU A N 1
ATOM 644 C CA . LEU 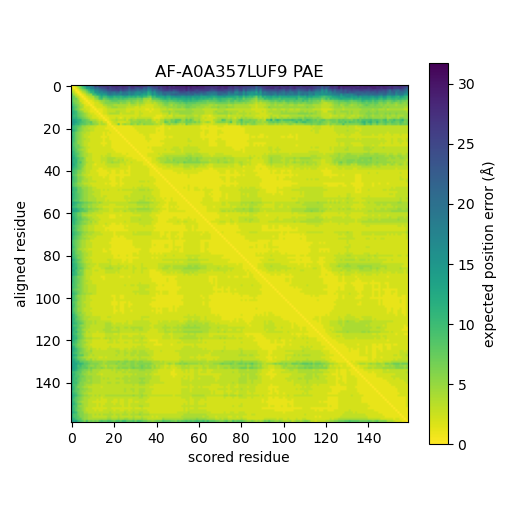A 1 84 ? -11.445 -2.860 7.723 1.00 97.44 84 LEU A CA 1
ATOM 645 C C . LEU A 1 84 ? -12.021 -1.503 8.159 1.00 97.44 84 LEU A C 1
ATOM 647 O O . LEU A 1 84 ? -11.265 -0.539 8.265 1.00 97.44 84 LEU A O 1
ATOM 651 N N . ASP A 1 85 ? -13.314 -1.434 8.472 1.00 96.00 85 ASP A N 1
ATOM 652 C CA . ASP A 1 85 ? -14.006 -0.247 9.004 1.00 96.00 85 ASP A CA 1
ATOM 653 C C . ASP A 1 85 ? -13.555 0.147 10.423 1.00 96.00 85 ASP A C 1
ATOM 655 O O . ASP A 1 85 ? -13.719 1.287 10.852 1.00 96.00 85 ASP A O 1
ATOM 659 N N . GLN A 1 86 ? -12.952 -0.789 11.157 1.00 95.19 86 GLN A N 1
ATOM 660 C CA . GLN A 1 86 ? -12.469 -0.587 12.525 1.00 95.19 86 GLN A CA 1
ATOM 661 C C . GLN A 1 86 ? -10.948 -0.450 12.606 1.00 95.19 86 GLN A C 1
ATOM 663 O O . GLN A 1 86 ? -10.407 -0.201 13.687 1.00 95.19 86 GLN A O 1
ATOM 668 N N . MET A 1 87 ? -10.242 -0.623 11.489 1.00 94.62 87 MET A N 1
ATOM 669 C CA . MET A 1 87 ? -8.786 -0.585 11.441 1.00 94.62 87 MET A CA 1
ATOM 670 C C . MET A 1 87 ? -8.273 0.731 10.877 1.00 94.62 87 MET A C 1
ATOM 672 O O . MET A 1 87 ? -8.868 1.341 9.996 1.00 94.62 87 MET A O 1
ATOM 676 N N . ASN A 1 88 ? -7.090 1.126 11.348 1.00 95.56 88 ASN A N 1
ATOM 677 C CA . ASN A 1 88 ? -6.295 2.126 10.659 1.00 95.56 88 ASN A CA 1
ATOM 678 C C . ASN A 1 88 ? -5.176 1.440 9.865 1.00 95.56 88 ASN A C 1
ATOM 680 O O . ASN A 1 88 ? -4.179 1.000 10.452 1.00 95.56 88 ASN A O 1
ATOM 684 N N . THR A 1 89 ? -5.346 1.349 8.546 1.00 96.50 89 THR A N 1
ATOM 685 C CA . THR A 1 89 ? -4.471 0.562 7.665 1.00 96.50 89 THR A CA 1
ATOM 686 C C . THR A 1 89 ? -3.555 1.451 6.831 1.00 96.50 89 THR A C 1
ATOM 688 O O . THR A 1 89 ? -3.999 2.275 6.039 1.00 96.50 89 THR A O 1
ATOM 691 N N . SER A 1 90 ? -2.248 1.249 6.957 1.00 97.94 90 SER A N 1
ATOM 692 C CA . SER A 1 90 ? -1.239 1.846 6.085 1.00 97.94 90 SER A CA 1
ATOM 693 C C . SER A 1 90 ? -0.782 0.830 5.036 1.00 97.94 90 SER A C 1
ATOM 695 O O . SER A 1 90 ? -0.462 -0.305 5.371 1.00 97.94 90 SER A O 1
ATOM 697 N N . MET A 1 91 ? -0.690 1.235 3.774 1.00 98.50 91 MET A N 1
ATOM 698 C CA . MET A 1 91 ? -0.160 0.442 2.667 1.00 98.50 91 MET A CA 1
ATOM 699 C C . MET A 1 91 ? 1.075 1.141 2.094 1.00 98.50 91 MET A C 1
ATOM 701 O O . MET A 1 91 ? 0.982 2.205 1.474 1.00 98.50 91 MET A O 1
ATOM 705 N N . THR A 1 92 ? 2.252 0.542 2.296 1.00 98.19 92 THR A N 1
ATOM 706 C CA . THR A 1 92 ? 3.521 1.064 1.762 1.00 98.19 92 THR A CA 1
ATOM 707 C C . THR A 1 92 ? 3.673 0.645 0.304 1.00 98.19 92 THR A C 1
ATOM 709 O O . THR A 1 92 ? 4.399 -0.292 -0.024 1.00 98.19 92 THR A O 1
ATOM 712 N N . ILE A 1 93 ? 2.938 1.322 -0.574 1.00 98.25 93 ILE A N 1
ATOM 713 C CA . ILE A 1 93 ? 2.871 1.017 -2.002 1.00 98.25 93 ILE A CA 1
ATOM 714 C C . ILE A 1 93 ? 2.822 2.307 -2.827 1.00 98.25 93 ILE A C 1
ATOM 716 O O . ILE A 1 93 ? 2.264 3.311 -2.380 1.00 98.25 93 ILE A O 1
ATOM 720 N N . ASN A 1 94 ? 3.450 2.291 -4.009 1.00 98.44 94 ASN A N 1
ATOM 721 C CA . ASN A 1 94 ? 3.689 3.490 -4.822 1.00 98.44 94 ASN A CA 1
ATOM 722 C C . ASN A 1 94 ? 3.229 3.308 -6.268 1.00 98.44 94 ASN A C 1
ATOM 724 O O . ASN A 1 94 ? 2.102 3.665 -6.581 1.00 98.44 94 ASN A O 1
ATOM 728 N N . ALA A 1 95 ? 4.046 2.735 -7.157 1.00 97.81 95 ALA A N 1
ATOM 729 C CA . ALA A 1 95 ? 3.703 2.658 -8.582 1.00 97.81 95 ALA A CA 1
ATOM 730 C C . ALA A 1 95 ? 2.398 1.891 -8.859 1.00 97.81 95 ALA A C 1
ATOM 732 O O . ALA A 1 95 ? 1.640 2.270 -9.749 1.00 97.81 95 ALA A O 1
ATOM 733 N N . THR A 1 96 ? 2.110 0.862 -8.061 1.00 98.19 96 THR A N 1
ATOM 734 C CA . THR A 1 96 ? 0.872 0.071 -8.112 1.00 98.19 96 THR A CA 1
ATOM 735 C C . THR A 1 96 ? -0.192 0.530 -7.107 1.00 98.19 96 THR A C 1
ATOM 737 O O . THR A 1 96 ? -1.224 -0.122 -6.971 1.00 98.19 96 THR A O 1
ATOM 740 N N . ALA A 1 97 ? 0.001 1.668 -6.428 1.00 98.38 97 ALA A N 1
ATOM 741 C CA . ALA A 1 97 ? -0.940 2.200 -5.440 1.00 98.38 97 ALA A CA 1
ATOM 742 C C . ALA A 1 97 ? -2.403 2.270 -5.918 1.00 98.38 97 ALA A C 1
ATOM 744 O O . ALA A 1 97 ? -3.257 1.818 -5.156 1.00 98.38 97 ALA A O 1
ATOM 745 N N . PRO A 1 98 ? -2.723 2.740 -7.146 1.00 98.12 98 PRO A N 1
ATOM 746 C CA . PRO A 1 98 ? -4.109 2.757 -7.618 1.00 98.12 98 PRO A CA 1
ATOM 747 C C . PRO A 1 98 ? -4.749 1.362 -7.636 1.00 98.12 98 PRO A C 1
ATOM 749 O O . PRO A 1 98 ? -5.902 1.202 -7.248 1.00 98.12 98 PRO A O 1
ATOM 752 N N . TRP A 1 99 ? -3.987 0.340 -8.041 1.00 98.19 99 TRP A N 1
ATOM 753 C CA . TRP A 1 99 ? -4.459 -1.043 -8.102 1.00 98.19 99 TRP A CA 1
ATOM 754 C C . TRP A 1 99 ? -4.693 -1.624 -6.707 1.00 98.19 99 TRP A C 1
ATOM 756 O O . TRP A 1 99 ? -5.773 -2.135 -6.422 1.00 98.19 99 TRP A O 1
ATOM 766 N N . LEU A 1 100 ? -3.710 -1.505 -5.808 1.00 98.69 100 LEU A N 1
ATOM 767 C CA . LEU A 1 100 ? -3.825 -2.065 -4.458 1.00 98.69 100 LEU A CA 1
ATOM 768 C C . LEU A 1 100 ? -4.900 -1.346 -3.637 1.00 98.69 100 LEU A C 1
ATOM 770 O O . LEU A 1 100 ? -5.587 -1.994 -2.851 1.00 98.69 100 LEU A O 1
ATOM 774 N N . LEU A 1 101 ? -5.085 -0.038 -3.844 1.00 98.69 101 LEU A N 1
ATOM 775 C CA . LEU A 1 101 ? -6.185 0.704 -3.237 1.00 98.69 101 LEU A CA 1
ATOM 776 C C . LEU A 1 101 ? -7.544 0.204 -3.744 1.00 98.69 101 LEU A C 1
ATOM 778 O O . LEU A 1 101 ? -8.432 -0.020 -2.930 1.00 98.69 101 LEU A O 1
ATOM 782 N N . ALA A 1 102 ? -7.697 -0.042 -5.048 1.00 98.62 102 ALA A N 1
ATOM 783 C CA . ALA A 1 102 ? -8.936 -0.596 -5.596 1.00 98.62 102 ALA A CA 1
ATOM 784 C C . ALA A 1 102 ? -9.259 -1.985 -5.016 1.00 98.62 102 ALA A C 1
ATOM 786 O O . ALA A 1 102 ? -10.399 -2.243 -4.637 1.00 98.62 102 ALA A O 1
ATOM 787 N N . LEU A 1 103 ? -8.257 -2.864 -4.876 1.00 98.81 103 LEU A N 1
ATOM 788 C CA . LEU A 1 103 ? -8.443 -4.166 -4.224 1.00 98.81 103 LEU A CA 1
ATOM 789 C C . LEU A 1 103 ? -8.815 -4.021 -2.742 1.00 98.81 103 LEU A C 1
ATOM 791 O O . LEU A 1 103 ? -9.669 -4.756 -2.257 1.00 98.81 103 LEU A O 1
ATOM 795 N N . TYR A 1 104 ? -8.185 -3.086 -2.026 1.00 98.75 104 TYR A N 1
ATOM 796 C CA . TYR A 1 104 ? -8.499 -2.801 -0.625 1.00 98.75 104 TYR A CA 1
ATOM 797 C C . TYR A 1 104 ? -9.948 -2.330 -0.452 1.00 98.75 104 TYR A C 1
ATOM 799 O O . TYR A 1 104 ? -10.658 -2.851 0.405 1.00 98.75 104 TYR A O 1
ATOM 807 N N . ILE A 1 105 ? -10.398 -1.395 -1.298 1.00 98.62 105 ILE A N 1
ATOM 808 C CA . ILE A 1 105 ? -11.779 -0.895 -1.307 1.00 98.62 105 ILE A CA 1
ATOM 809 C C . ILE A 1 105 ? -12.755 -2.039 -1.583 1.00 98.62 105 ILE A C 1
ATOM 811 O O . ILE A 1 105 ? -13.690 -2.220 -0.815 1.00 98.62 105 ILE A O 1
ATOM 815 N N . ALA A 1 106 ? -12.499 -2.859 -2.606 1.00 98.75 106 ALA A N 1
ATOM 816 C CA . ALA A 1 106 ? -13.373 -3.980 -2.944 1.00 98.75 106 ALA A CA 1
ATOM 817 C C . ALA A 1 106 ? -13.521 -4.981 -1.781 1.00 98.75 106 ALA A C 1
ATOM 819 O O . ALA A 1 106 ? -14.621 -5.457 -1.513 1.00 98.75 106 ALA A O 1
ATOM 820 N N . VAL A 1 107 ? -12.440 -5.278 -1.047 1.00 98.69 107 VAL A N 1
ATOM 821 C CA . VAL A 1 107 ? -12.527 -6.129 0.155 1.00 98.69 107 VAL A CA 1
ATOM 822 C C . VAL A 1 107 ? -13.316 -5.444 1.270 1.00 98.69 107 VAL A C 1
ATOM 824 O O . VAL A 1 107 ? -14.102 -6.104 1.943 1.00 98.69 107 VAL A O 1
ATOM 827 N N . ALA A 1 108 ? -13.141 -4.138 1.470 1.00 98.44 108 ALA A N 1
ATOM 828 C CA . ALA A 1 108 ? -13.906 -3.394 2.466 1.00 98.44 108 ALA A CA 1
ATOM 829 C C . ALA A 1 108 ? -15.412 -3.400 2.147 1.00 98.44 108 ALA A C 1
ATOM 831 O O . ALA A 1 108 ? -16.225 -3.678 3.027 1.00 98.44 108 ALA A O 1
ATOM 832 N N . GLU A 1 109 ? -15.783 -3.184 0.884 1.00 98.44 109 GLU A N 1
ATOM 833 C CA . GLU A 1 109 ? -17.170 -3.269 0.412 1.00 98.44 109 GLU A CA 1
ATOM 834 C C . GLU A 1 109 ? -17.752 -4.679 0.603 1.00 98.44 109 GLU A C 1
ATOM 836 O O . GLU A 1 109 ? -18.878 -4.822 1.078 1.00 98.44 109 GLU A O 1
ATOM 841 N N . GLU A 1 110 ? -16.984 -5.737 0.314 1.00 98.56 110 GLU A N 1
ATOM 842 C CA . GLU A 1 110 ? -17.398 -7.128 0.557 1.00 98.56 110 GLU A CA 1
ATOM 843 C C . GLU A 1 110 ? -17.606 -7.447 2.045 1.00 98.56 110 GLU A C 1
ATOM 845 O O . GLU A 1 110 ? -18.455 -8.273 2.385 1.00 98.56 110 GLU A O 1
ATOM 850 N N . GLN A 1 111 ? -16.865 -6.783 2.937 1.00 98.44 111 GLN A N 1
ATOM 851 C CA . GLN A 1 111 ? -17.079 -6.847 4.386 1.00 98.44 111 GLN A CA 1
ATOM 852 C C . GLN A 1 111 ? -18.292 -6.016 4.849 1.00 98.44 111 GLN A C 1
ATOM 854 O O . GLN A 1 111 ? -18.682 -6.112 6.013 1.00 98.44 111 GLN A O 1
ATOM 859 N N . GLY A 1 112 ? -18.905 -5.228 3.958 1.00 98.12 112 GLY A N 1
ATOM 860 C CA . GLY A 1 112 ? -20.029 -4.340 4.257 1.00 98.12 112 GLY A CA 1
ATOM 861 C C . GLY A 1 112 ? -19.625 -2.987 4.850 1.00 98.12 112 GLY A C 1
ATOM 862 O O . GLY A 1 112 ? -20.471 -2.318 5.443 1.00 98.12 112 GLY A O 1
ATOM 863 N N . ALA A 1 113 ? -18.355 -2.590 4.725 1.00 97.62 113 ALA A N 1
ATOM 864 C CA . ALA A 1 113 ? -17.870 -1.305 5.214 1.00 97.62 113 ALA A CA 1
ATOM 865 C C . ALA A 1 113 ? -18.392 -0.141 4.358 1.00 97.62 113 ALA A C 1
ATOM 867 O O . ALA A 1 113 ? -18.423 -0.216 3.129 1.00 97.62 113 ALA A O 1
ATOM 868 N N . ASP A 1 114 ? -18.723 0.973 5.009 1.00 97.00 114 ASP A N 1
ATOM 869 C CA . ASP A 1 114 ? -18.890 2.259 4.333 1.00 97.00 114 ASP A CA 1
ATOM 870 C C . ASP A 1 114 ? -17.500 2.815 3.999 1.00 97.00 114 ASP A C 1
ATOM 872 O O . ASP A 1 114 ? -16.722 3.160 4.897 1.00 97.00 114 ASP A O 1
ATOM 876 N N . THR A 1 115 ? -17.174 2.903 2.708 1.00 95.31 115 THR A N 1
ATOM 877 C CA . THR A 1 115 ? -15.851 3.333 2.235 1.00 95.31 115 THR A CA 1
ATOM 878 C C . THR A 1 115 ? -15.478 4.738 2.699 1.00 95.31 115 THR A C 1
ATOM 880 O O . THR A 1 115 ? -14.291 5.032 2.824 1.00 95.31 115 THR A O 1
ATOM 883 N N . THR A 1 116 ? -16.468 5.583 3.013 1.00 96.62 116 THR A N 1
ATOM 884 C CA . THR A 1 116 ? -16.253 6.944 3.529 1.00 96.62 116 THR A CA 1
ATOM 885 C C . THR A 1 116 ? -15.786 6.982 4.985 1.00 96.62 116 THR A C 1
ATOM 887 O O . THR A 1 116 ? -15.379 8.028 5.478 1.00 96.62 116 THR A O 1
ATOM 890 N N . THR A 1 117 ? -15.831 5.845 5.685 1.00 95.75 117 THR A N 1
ATOM 891 C CA . THR A 1 117 ? -15.393 5.717 7.086 1.00 95.75 117 THR A CA 1
ATOM 892 C C . THR A 1 117 ? -14.027 5.050 7.233 1.00 95.75 117 THR A C 1
ATOM 894 O O . THR A 1 117 ? -13.471 5.012 8.335 1.00 95.75 117 THR A O 1
ATOM 897 N N . LEU A 1 118 ? -13.467 4.533 6.132 1.00 97.12 118 LEU A N 1
ATOM 898 C CA . LEU A 1 118 ? -12.191 3.829 6.133 1.00 97.12 118 LEU A CA 1
ATOM 899 C C . LEU A 1 118 ? -11.053 4.767 6.526 1.00 97.12 118 LEU A C 1
ATOM 901 O O . LEU A 1 118 ? -10.823 5.800 5.905 1.00 97.12 118 LEU A O 1
ATOM 905 N N . GLN A 1 119 ? -10.271 4.357 7.522 1.00 96.56 119 GLN A N 1
ATOM 906 C CA . GLN A 1 119 ? -9.105 5.109 7.965 1.00 96.56 119 GLN A CA 1
ATOM 907 C C . GLN A 1 119 ? -7.826 4.440 7.489 1.00 96.56 119 GLN A C 1
ATOM 909 O O . GLN A 1 119 ? -7.584 3.255 7.730 1.00 96.56 119 GLN A O 1
ATOM 914 N N . GLY A 1 120 ? -6.943 5.211 6.864 1.00 96.19 120 GLY A N 1
ATOM 915 C CA . GLY A 1 120 ? -5.701 4.631 6.397 1.00 96.19 120 GLY A CA 1
ATOM 916 C C . GLY A 1 120 ? -4.760 5.583 5.698 1.00 96.19 120 GLY A C 1
ATOM 917 O O . GLY A 1 120 ? -4.867 6.806 5.769 1.00 96.19 120 GLY A O 1
ATOM 918 N N . THR A 1 121 ? -3.762 4.997 5.054 1.00 98.12 121 THR A N 1
ATOM 919 C CA . THR A 1 121 ? -2.773 5.722 4.264 1.00 98.12 121 THR A CA 1
ATOM 920 C C . THR A 1 121 ? -2.287 4.822 3.146 1.00 98.12 121 THR A C 1
ATOM 922 O O . THR A 1 121 ? -1.923 3.675 3.384 1.00 98.12 121 THR A O 1
ATOM 925 N N . VAL A 1 122 ? -2.212 5.351 1.932 1.00 97.38 122 VAL A N 1
ATOM 926 C CA . VAL A 1 122 ? -1.425 4.757 0.850 1.00 97.38 122 VAL A CA 1
ATOM 927 C C . VAL A 1 122 ? -0.209 5.647 0.657 1.00 97.38 122 VAL A C 1
ATOM 929 O O . VAL A 1 122 ? -0.362 6.864 0.619 1.00 97.38 122 VAL A O 1
ATOM 932 N N . GLN A 1 123 ? 0.995 5.073 0.578 1.00 98.25 123 GLN A N 1
ATOM 933 C CA . GLN A 1 123 ? 2.214 5.888 0.505 1.00 98.25 123 GLN A CA 1
ATOM 934 C C . GLN A 1 123 ? 2.218 6.818 -0.716 1.00 98.25 123 GLN A C 1
ATOM 936 O O . GLN A 1 123 ? 2.485 8.003 -0.550 1.00 98.25 123 GLN A O 1
ATOM 941 N N . ASN A 1 124 ? 1.902 6.293 -1.908 1.00 97.94 124 ASN A N 1
ATOM 942 C CA . ASN A 1 124 ? 1.594 7.063 -3.124 1.00 97.94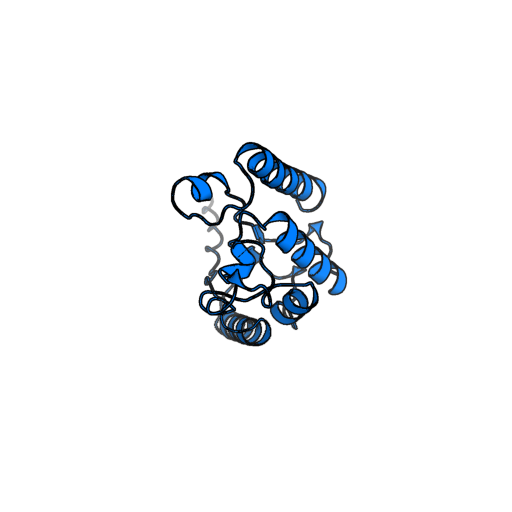 124 ASN A CA 1
ATOM 943 C C . ASN A 1 124 ? 2.607 8.180 -3.488 1.00 97.94 124 ASN A C 1
ATOM 945 O O . ASN A 1 124 ? 2.256 9.162 -4.139 1.00 97.94 124 ASN A O 1
ATOM 949 N N . ASP A 1 125 ? 3.877 8.039 -3.094 1.00 97.75 125 ASP A N 1
ATOM 950 C CA . ASP A 1 125 ? 4.936 9.007 -3.395 1.00 97.75 125 ASP A CA 1
ATOM 951 C C . ASP A 1 125 ? 5.825 8.444 -4.501 1.00 97.75 125 ASP A C 1
ATOM 953 O O . ASP A 1 125 ? 6.746 7.658 -4.260 1.00 97.75 125 ASP A O 1
ATOM 957 N N . ILE A 1 126 ? 5.523 8.826 -5.740 1.00 97.19 126 ILE A N 1
ATOM 958 C CA . ILE A 1 126 ? 6.245 8.333 -6.914 1.00 97.19 126 ILE A CA 1
ATOM 959 C C . ILE A 1 126 ? 7.550 9.090 -7.170 1.00 97.19 126 ILE A C 1
ATOM 961 O O . ILE A 1 126 ?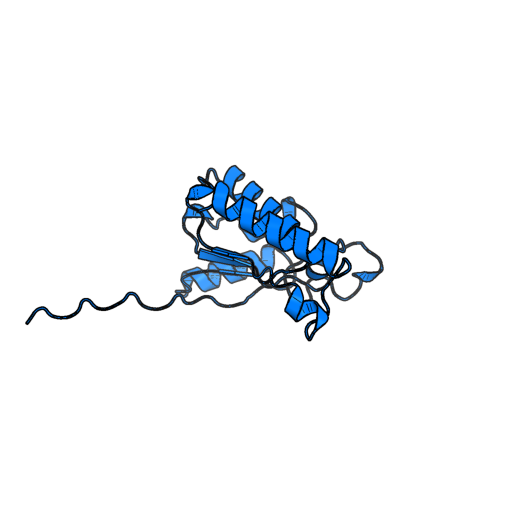 8.420 8.581 -7.867 1.00 97.19 126 ILE A O 1
ATOM 965 N N . ILE A 1 127 ? 7.731 10.289 -6.605 1.00 97.12 127 ILE A N 1
ATOM 966 C CA . ILE A 1 127 ? 8.928 11.102 -6.861 1.00 97.12 127 ILE A CA 1
ATOM 967 C C . ILE A 1 127 ? 10.139 10.448 -6.201 1.00 97.12 127 ILE A C 1
ATOM 969 O O . ILE A 1 127 ? 11.174 10.271 -6.849 1.00 97.12 127 ILE A O 1
ATOM 973 N N . LYS A 1 128 ? 10.002 10.003 -4.945 1.00 97.69 128 LYS A N 1
ATOM 974 C CA . LYS A 1 128 ? 11.082 9.273 -4.264 1.00 97.69 128 LYS A CA 1
ATOM 975 C C . LYS A 1 128 ? 11.436 7.938 -4.931 1.00 97.69 128 LYS A C 1
ATOM 977 O O . LYS A 1 128 ? 12.561 7.467 -4.772 1.00 97.69 128 LYS A O 1
ATOM 982 N N . GLU A 1 129 ? 10.529 7.344 -5.713 1.00 97.38 129 GLU A N 1
ATOM 983 C CA . GLU A 1 129 ? 10.843 6.129 -6.471 1.00 97.38 129 GLU A CA 1
ATOM 984 C C . GLU A 1 129 ? 11.898 6.390 -7.540 1.00 97.38 129 GLU A C 1
ATOM 986 O O . GLU A 1 129 ? 12.835 5.608 -7.671 1.00 97.38 129 GLU A O 1
ATOM 991 N N . TYR A 1 130 ? 11.818 7.518 -8.245 1.00 96.44 130 TYR A N 1
ATOM 992 C CA . TYR A 1 130 ? 12.827 7.886 -9.240 1.00 96.44 130 TYR A CA 1
ATOM 993 C C . TYR A 1 130 ? 14.160 8.311 -8.619 1.00 96.44 130 TYR A C 1
ATOM 995 O O . TYR A 1 130 ? 15.203 8.140 -9.244 1.00 96.44 130 TYR A O 1
ATOM 1003 N N . LEU A 1 131 ? 14.132 8.886 -7.414 1.00 96.06 131 LEU A N 1
ATOM 1004 C CA . LEU A 1 131 ? 15.320 9.465 -6.785 1.00 96.06 131 LEU A CA 1
ATOM 1005 C C . LEU A 1 131 ? 16.139 8.460 -5.970 1.00 96.06 131 LEU A C 1
ATOM 1007 O O . LEU A 1 131 ? 17.359 8.598 -5.913 1.00 96.06 131 LEU A O 1
ATOM 1011 N N . SER A 1 132 ? 15.500 7.495 -5.301 1.00 94.19 132 SER A N 1
ATOM 1012 C CA . SER A 1 132 ? 16.210 6.658 -4.322 1.00 94.19 132 SER A CA 1
ATOM 1013 C C . SER A 1 132 ? 15.717 5.223 -4.164 1.00 94.19 132 SER A C 1
ATOM 1015 O O . SER A 1 132 ? 16.497 4.389 -3.705 1.00 94.19 132 SER A O 1
ATOM 1017 N N . ARG 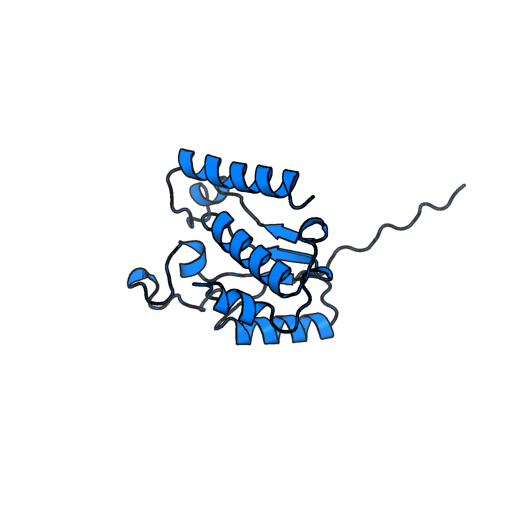A 1 133 ? 14.460 4.907 -4.504 1.00 94.19 133 ARG A N 1
ATOM 1018 C CA . ARG A 1 133 ? 13.869 3.597 -4.172 1.00 94.19 133 ARG A CA 1
ATOM 1019 C C . ARG A 1 133 ? 13.756 2.624 -5.351 1.00 94.19 133 ARG A C 1
ATOM 1021 O O . ARG A 1 133 ? 13.975 1.432 -5.150 1.00 94.19 133 ARG A O 1
ATOM 1028 N N . GLY A 1 134 ? 13.502 3.116 -6.560 1.00 93.88 134 GLY A N 1
ATOM 1029 C CA . GLY A 1 134 ? 13.601 2.345 -7.799 1.00 93.88 134 GLY A CA 1
ATOM 1030 C C . GLY A 1 134 ? 12.424 1.426 -8.143 1.00 93.88 134 GLY A C 1
ATOM 1031 O O . GLY A 1 134 ? 12.569 0.648 -9.079 1.00 93.88 134 GLY A O 1
ATOM 1032 N N . THR A 1 135 ? 11.271 1.491 -7.459 1.00 96.19 135 THR A N 1
ATOM 1033 C CA . THR A 1 135 ? 10.092 0.650 -7.778 1.00 96.19 135 THR A CA 1
ATOM 1034 C C . THR A 1 135 ? 9.039 1.384 -8.620 1.00 96.19 135 THR A C 1
ATOM 1036 O O . THR A 1 135 ? 7.836 1.183 -8.465 1.00 96.19 135 THR A O 1
ATOM 1039 N N . TYR A 1 136 ? 9.479 2.249 -9.539 1.00 96.69 136 TYR A N 1
ATOM 1040 C CA . TYR A 1 136 ? 8.610 2.886 -10.536 1.00 96.69 136 TYR A CA 1
ATOM 1041 C C . TYR A 1 136 ? 8.318 1.947 -11.721 1.00 96.69 136 TYR A C 1
ATOM 1043 O O . TYR A 1 136 ? 9.110 1.064 -12.037 1.00 96.69 136 TYR A O 1
ATOM 1051 N N . ILE A 1 137 ? 7.185 2.166 -12.397 1.00 97.44 137 ILE A N 1
ATOM 1052 C CA . ILE A 1 137 ? 6.754 1.371 -13.565 1.00 97.44 137 ILE A CA 1
ATOM 1053 C C . ILE A 1 137 ? 6.681 2.254 -14.810 1.00 97.44 137 ILE A C 1
ATOM 1055 O O . ILE A 1 137 ? 7.351 2.012 -15.811 1.00 97.44 137 ILE A O 1
ATOM 1059 N N . CYS A 1 138 ? 5.855 3.298 -14.757 1.00 97.00 138 CYS A N 1
ATOM 1060 C CA . CYS A 1 138 ? 5.702 4.233 -15.863 1.00 97.00 138 CYS A CA 1
ATOM 1061 C C . CYS A 1 138 ? 6.801 5.312 -15.837 1.00 97.00 138 CYS A C 1
ATOM 1063 O O . CYS A 1 138 ? 7.495 5.450 -14.837 1.00 97.00 138 CYS A O 1
ATOM 1065 N N . PRO A 1 139 ? 6.954 6.116 -16.905 1.00 97.75 139 PRO A N 1
ATOM 1066 C CA . PRO A 1 139 ? 7.733 7.353 -16.851 1.00 97.75 139 PRO A CA 1
ATOM 1067 C C . PRO A 1 139 ? 7.103 8.416 -15.922 1.00 97.75 139 PRO A C 1
ATOM 1069 O O . PRO A 1 139 ? 5.904 8.348 -15.630 1.00 97.75 139 PRO A O 1
ATOM 1072 N N . PRO A 1 140 ? 7.841 9.482 -15.543 1.00 97.50 140 PRO A N 1
ATOM 1073 C CA . PRO A 1 140 ? 7.381 10.461 -14.552 1.00 97.50 140 PRO A CA 1
ATOM 1074 C C . PRO A 1 140 ? 6.017 11.105 -14.832 1.00 97.50 140 PRO A C 1
ATOM 1076 O O . PRO A 1 140 ? 5.199 11.227 -13.926 1.00 97.50 140 PRO A O 1
ATOM 1079 N N . LYS A 1 141 ? 5.725 11.495 -16.080 1.00 97.88 141 LYS A N 1
ATOM 1080 C CA . LYS A 1 141 ? 4.470 12.189 -16.423 1.00 97.88 141 LYS A CA 1
ATOM 1081 C C . LYS A 1 141 ? 3.207 11.340 -16.166 1.00 97.88 141 LYS A C 1
ATOM 1083 O O . LYS A 1 141 ? 2.339 11.815 -15.437 1.00 97.88 141 LYS A O 1
ATOM 1088 N N . PRO A 1 142 ? 3.058 10.121 -16.725 1.00 98.00 142 PRO A N 1
ATOM 1089 C CA . PRO A 1 142 ? 1.912 9.265 -16.403 1.00 98.00 142 PRO A CA 1
ATOM 1090 C C . PRO A 1 142 ? 1.881 8.842 -14.928 1.00 98.00 142 PRO A C 1
ATOM 1092 O O . PRO A 1 142 ? 0.805 8.786 -14.344 1.00 98.00 142 PRO A O 1
ATOM 1095 N N . SER A 1 143 ? 3.037 8.634 -14.295 1.00 98.00 143 SER A N 1
ATOM 1096 C CA . SER A 1 143 ? 3.119 8.376 -12.854 1.00 98.00 143 SER A CA 1
ATOM 1097 C C . SER A 1 143 ? 2.528 9.501 -12.002 1.00 98.00 143 SER A C 1
ATOM 1099 O O . SER A 1 143 ? 1.742 9.232 -11.099 1.00 98.00 143 SER A O 1
ATOM 1101 N N . LEU A 1 144 ? 2.869 10.759 -12.302 1.00 97.94 144 LEU A N 1
ATOM 1102 C CA . LEU A 1 144 ? 2.313 11.922 -11.607 1.00 97.94 144 LEU A CA 1
ATOM 1103 C C . LEU A 1 144 ? 0.795 12.028 -11.794 1.00 97.94 144 LEU A C 1
ATOM 1105 O O . LEU A 1 144 ? 0.089 12.405 -10.863 1.00 97.94 144 LEU A O 1
ATOM 1109 N N . LYS A 1 145 ? 0.286 11.658 -12.977 1.00 98.12 145 LYS A N 1
ATOM 1110 C CA . LYS A 1 145 ? -1.158 11.576 -13.207 1.00 98.12 145 LYS A CA 1
ATOM 1111 C C . LYS A 1 145 ? -1.811 10.524 -12.305 1.00 98.12 145 LYS A C 1
ATOM 1113 O O . LYS A 1 145 ? -2.801 10.839 -11.662 1.00 98.12 145 LYS A O 1
ATOM 1118 N N . LEU A 1 146 ? -1.253 9.315 -12.222 1.00 97.75 146 LEU A N 1
ATOM 1119 C CA . LEU A 1 146 ? -1.824 8.237 -11.405 1.00 97.75 146 LEU A CA 1
ATOM 1120 C C . LEU A 1 146 ? -1.892 8.602 -9.917 1.00 97.75 146 LEU A C 1
ATOM 1122 O O . LEU A 1 146 ? -2.923 8.376 -9.289 1.00 97.75 146 LEU A O 1
ATOM 1126 N N . ILE A 1 147 ? -0.837 9.206 -9.354 1.00 96.56 147 ILE A N 1
ATOM 1127 C CA . ILE A 1 147 ? -0.868 9.606 -7.938 1.00 96.56 147 ILE A CA 1
ATOM 1128 C C . ILE A 1 147 ? -1.895 10.718 -7.676 1.00 96.56 147 ILE A C 1
ATOM 1130 O O . ILE A 1 147 ? -2.506 10.737 -6.608 1.00 96.56 147 ILE A O 1
ATOM 1134 N N . ALA A 1 148 ? -2.102 11.616 -8.648 1.00 98.12 148 ALA A N 1
ATOM 1135 C CA . ALA A 1 148 ? -3.088 12.688 -8.563 1.00 98.12 148 ALA A CA 1
ATOM 1136 C C . ALA A 1 148 ? -4.517 12.143 -8.675 1.00 98.12 148 ALA A C 1
ATOM 1138 O O . ALA A 1 148 ? -5.378 12.564 -7.911 1.00 98.12 148 ALA A O 1
ATOM 1139 N N . ASP A 1 149 ? -4.749 11.172 -9.564 1.00 98.50 149 ASP A N 1
ATOM 1140 C CA . ASP A 1 149 ? -6.040 10.491 -9.696 1.00 98.50 149 ASP A CA 1
ATOM 1141 C C . ASP A 1 149 ? -6.400 9.745 -8.392 1.00 98.50 149 ASP A C 1
ATOM 1143 O O . ASP A 1 149 ? -7.541 9.823 -7.946 1.00 98.50 149 ASP A O 1
ATOM 1147 N N . VAL A 1 150 ? -5.430 9.102 -7.721 1.00 98.38 150 VAL A N 1
ATOM 1148 C CA . VAL A 1 150 ? -5.635 8.495 -6.386 1.00 98.38 150 VAL A CA 1
ATOM 1149 C C . VAL A 1 150 ? -6.013 9.548 -5.346 1.00 98.38 150 VAL A C 1
ATOM 1151 O O . VAL A 1 150 ? -6.971 9.356 -4.602 1.00 98.38 150 VAL A O 1
ATOM 1154 N N . ALA A 1 151 ? -5.289 10.670 -5.293 1.00 98.06 151 ALA A N 1
ATOM 1155 C CA . ALA A 1 151 ? -5.587 11.738 -4.342 1.00 98.06 151 ALA A CA 1
ATOM 1156 C C . ALA A 1 151 ? -6.984 12.345 -4.570 1.00 98.06 151 ALA A C 1
ATOM 1158 O O . ALA A 1 151 ? -7.715 12.561 -3.606 1.00 98.06 151 ALA A O 1
ATOM 1159 N N . ALA A 1 152 ? -7.363 12.581 -5.831 1.00 98.44 152 ALA A N 1
ATOM 1160 C CA . ALA A 1 152 ? -8.682 13.087 -6.202 1.00 98.44 152 ALA A CA 1
ATOM 1161 C C . ALA A 1 152 ? -9.794 12.089 -5.846 1.00 98.44 152 ALA A C 1
ATOM 1163 O O . ALA A 1 152 ? -10.777 12.473 -5.218 1.00 98.44 152 ALA A O 1
ATOM 1164 N N . TYR A 1 153 ? -9.607 10.803 -6.165 1.00 98.44 153 TYR A N 1
ATOM 1165 C CA . TYR A 1 153 ? -10.570 9.758 -5.820 1.00 98.44 153 TYR A CA 1
ATOM 1166 C C . TYR A 1 153 ? -10.798 9.671 -4.309 1.00 98.44 153 TYR A C 1
ATOM 1168 O O . TYR A 1 153 ? -11.950 9.661 -3.875 1.00 98.44 153 TYR A O 1
ATOM 1176 N N . CYS A 1 154 ? -9.723 9.643 -3.510 1.00 98.00 154 CYS A N 1
ATOM 1177 C CA . CYS A 1 154 ? -9.844 9.598 -2.054 1.00 98.00 154 CYS A CA 1
ATOM 1178 C C . CYS A 1 154 ? -10.535 10.852 -1.511 1.00 98.00 154 CYS A C 1
ATOM 1180 O O . CYS A 1 154 ? -11.408 10.737 -0.665 1.00 98.00 154 CYS A O 1
ATOM 1182 N N . TYR A 1 155 ? -10.208 12.038 -2.029 1.00 97.12 155 TYR A N 1
ATOM 1183 C CA . TYR A 1 155 ? -10.864 13.276 -1.605 1.00 97.12 155 TYR A CA 1
ATOM 1184 C C . TYR A 1 155 ? -12.383 13.262 -1.846 1.00 97.12 155 TYR A C 1
ATOM 1186 O O . TYR A 1 155 ? -13.141 13.748 -1.011 1.00 97.12 155 TYR A O 1
ATOM 1194 N N . GLU A 1 156 ? -12.831 12.709 -2.974 1.00 97.31 156 GLU A N 1
ATOM 1195 C CA . GLU A 1 156 ? -14.251 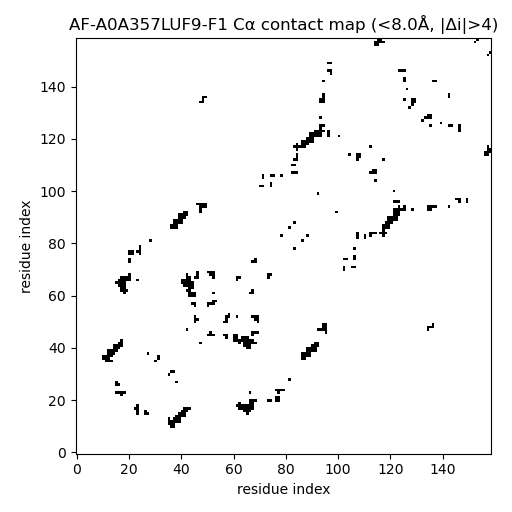12.684 -3.343 1.00 97.31 156 GLU A CA 1
ATOM 1196 C C . GLU A 1 156 ? -15.034 11.527 -2.701 1.00 97.31 156 GLU A C 1
ATOM 1198 O O . GLU A 1 156 ? -16.219 11.689 -2.414 1.00 97.31 156 GLU A O 1
ATOM 1203 N N . ASN A 1 157 ? -14.399 10.369 -2.476 1.00 97.00 157 ASN A N 1
ATOM 1204 C CA . ASN A 1 157 ? -15.093 9.116 -2.137 1.00 97.00 157 ASN A CA 1
ATOM 1205 C C . ASN A 1 157 ? -14.654 8.483 -0.800 1.00 97.00 157 ASN A C 1
ATOM 1207 O O . ASN A 1 157 ? -15.313 7.560 -0.323 1.00 97.00 157 ASN A O 1
ATOM 1211 N N . MET A 1 158 ? -13.541 8.931 -0.208 1.00 96.19 158 MET A N 1
ATOM 1212 C CA . MET A 1 158 ? -12.941 8.369 1.015 1.00 96.19 158 MET A CA 1
ATOM 1213 C C . MET A 1 158 ? -12.335 9.477 1.912 1.00 96.19 158 MET A C 1
ATOM 1215 O O . MET A 1 158 ? -11.108 9.522 2.068 1.00 96.19 158 MET A O 1
ATOM 1219 N N . PRO A 1 159 ? -13.163 10.409 2.422 1.00 90.38 159 PRO A N 1
ATOM 1220 C CA . PRO A 1 159 ? -12.705 11.587 3.164 1.00 90.38 159 PRO A CA 1
ATOM 1221 C C . PRO A 1 159 ? -12.040 11.286 4.518 1.00 90.38 159 PRO A C 1
ATOM 1223 O O . PRO A 1 159 ? -12.349 10.248 5.143 1.00 90.38 159 PRO A O 1
#